Protein AF-A0A843J5T1-F1 (afdb_monomer)

Structure (mmCIF, N/CA/C/O backbone):
data_AF-A0A843J5T1-F1
#
_entry.id   AF-A0A843J5T1-F1
#
loop_
_atom_site.group_PDB
_atom_site.id
_atom_site.type_symbol
_atom_site.label_atom_id
_atom_site.label_alt_id
_atom_site.label_comp_id
_atom_site.label_asym_id
_atom_site.label_entity_id
_atom_site.label_seq_id
_atom_site.pdbx_PDB_ins_code
_atom_site.Cartn_x
_atom_site.Cartn_y
_atom_site.Cartn_z
_atom_site.occupancy
_atom_site.B_iso_or_equiv
_atom_site.auth_seq_id
_atom_site.auth_comp_id
_atom_site.auth_asym_id
_atom_site.auth_atom_id
_atom_site.pdbx_PDB_model_num
ATOM 1 N N . MET A 1 1 ? -26.545 -4.583 1.917 1.00 54.91 1 MET A N 1
ATOM 2 C CA . MET A 1 1 ? -25.383 -3.734 1.575 1.00 54.91 1 MET A CA 1
ATOM 3 C C . MET A 1 1 ? -24.202 -4.654 1.313 1.00 54.91 1 MET A C 1
ATOM 5 O O . MET A 1 1 ? -24.115 -5.675 1.983 1.00 54.91 1 MET A O 1
ATOM 9 N N . GLY A 1 2 ? -23.390 -4.391 0.285 1.00 74.94 2 GLY A N 1
ATOM 10 C CA . GLY A 1 2 ? -22.200 -5.207 0.010 1.00 74.94 2 GLY A CA 1
ATOM 11 C C . GLY A 1 2 ? -21.112 -4.953 1.055 1.00 74.94 2 GLY A C 1
ATOM 12 O O . GLY A 1 2 ? -21.057 -3.859 1.608 1.00 74.94 2 GLY A O 1
ATOM 13 N N . ARG A 1 3 ? -20.270 -5.953 1.328 1.00 84.12 3 ARG A N 1
ATOM 14 C CA . ARG A 1 3 ? -19.115 -5.820 2.229 1.00 84.12 3 ARG A CA 1
ATOM 15 C C . ARG A 1 3 ? -18.097 -4.845 1.620 1.00 84.12 3 ARG A C 1
ATOM 17 O O . ARG A 1 3 ? -17.803 -4.940 0.429 1.00 84.12 3 ARG A O 1
ATOM 24 N N . GLY A 1 4 ? -17.567 -3.933 2.430 1.00 86.69 4 GLY A N 1
ATOM 25 C CA . GLY A 1 4 ? -16.466 -3.052 2.050 1.00 86.69 4 GLY A CA 1
ATOM 26 C C . GLY A 1 4 ? -15.177 -3.844 1.826 1.00 86.69 4 GLY A C 1
ATOM 27 O O . GLY A 1 4 ? -15.030 -4.973 2.304 1.00 86.69 4 GLY A O 1
ATOM 28 N N . ARG A 1 5 ? -14.226 -3.270 1.088 1.00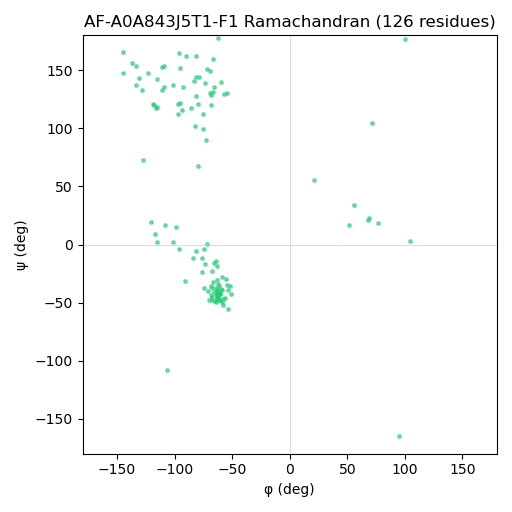 88.25 5 ARG A N 1
ATOM 29 C CA . ARG A 1 5 ? -12.939 -3.921 0.802 1.00 88.25 5 ARG A CA 1
ATOM 30 C C . ARG A 1 5 ? -11.793 -3.146 1.442 1.00 88.25 5 ARG A C 1
ATOM 32 O O . ARG A 1 5 ? -11.810 -1.920 1.448 1.00 88.25 5 ARG A O 1
ATOM 39 N N . ALA A 1 6 ? -10.807 -3.882 1.947 1.00 93.44 6 ALA A N 1
ATOM 40 C CA . ALA A 1 6 ? -9.564 -3.313 2.445 1.00 93.44 6 ALA A CA 1
ATOM 41 C C . ALA A 1 6 ? -8.587 -3.060 1.294 1.00 93.44 6 ALA A C 1
ATOM 43 O O . ALA A 1 6 ? -8.443 -3.886 0.383 1.00 93.44 6 ALA A O 1
ATOM 44 N N . THR A 1 7 ? -7.878 -1.944 1.377 1.00 95.31 7 THR A N 1
ATOM 45 C CA . THR A 1 7 ? -6.789 -1.583 0.479 1.00 95.31 7 THR A CA 1
ATOM 46 C C . THR A 1 7 ? -5.496 -1.439 1.275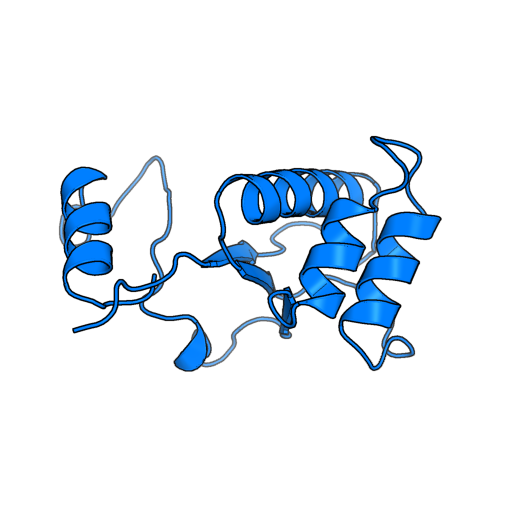 1.00 95.31 7 THR A C 1
ATOM 48 O O . THR A 1 7 ? -5.379 -0.605 2.168 1.00 95.31 7 THR A O 1
ATOM 51 N N . ILE A 1 8 ? -4.476 -2.221 0.927 1.00 95.12 8 ILE A N 1
ATOM 52 C CA . ILE A 1 8 ? -3.135 -2.048 1.484 1.00 95.12 8 ILE A CA 1
ATOM 53 C C . ILE A 1 8 ? -2.493 -0.832 0.814 1.00 95.12 8 ILE A C 1
ATOM 55 O O . ILE A 1 8 ? -2.189 -0.860 -0.379 1.00 95.12 8 ILE A O 1
ATOM 59 N N . GLY A 1 9 ? -2.278 0.237 1.581 1.00 94.94 9 GLY A N 1
ATOM 60 C CA . GLY A 1 9 ? -1.584 1.439 1.126 1.00 94.94 9 GLY A CA 1
ATOM 61 C C . GLY A 1 9 ? -0.111 1.451 1.515 1.00 94.94 9 GLY A C 1
ATOM 62 O O . GLY A 1 9 ? 0.215 1.605 2.690 1.00 94.94 9 GLY A O 1
ATOM 63 N N . LEU A 1 10 ? 0.791 1.350 0.536 1.00 94.50 10 LEU A N 1
ATOM 64 C CA . LEU A 1 10 ? 2.223 1.540 0.766 1.00 94.50 10 LEU A CA 1
ATOM 65 C C . LEU A 1 10 ? 2.615 2.990 0.490 1.00 94.50 10 LEU A C 1
ATOM 67 O O . LEU A 1 10 ? 2.561 3.460 -0.646 1.00 94.50 10 LEU A O 1
ATOM 71 N N . TYR A 1 11 ? 3.056 3.686 1.532 1.00 93.50 11 TYR A N 1
ATOM 72 C CA . TYR A 1 11 ? 3.589 5.040 1.434 1.00 93.50 11 TYR A CA 1
ATOM 73 C C . TYR A 1 11 ? 5.118 5.008 1.382 1.00 93.50 11 TYR A C 1
ATOM 75 O O . TYR A 1 11 ? 5.757 4.521 2.317 1.00 93.50 11 TYR A O 1
ATOM 83 N N . ASN A 1 12 ? 5.724 5.536 0.314 1.00 93.56 12 ASN A N 1
ATOM 84 C CA . ASN A 1 12 ? 7.180 5.600 0.214 1.00 93.56 12 ASN A CA 1
ATOM 85 C C . ASN A 1 12 ? 7.754 6.705 1.115 1.00 93.56 12 ASN A C 1
ATOM 87 O O . ASN A 1 12 ? 7.793 7.874 0.738 1.00 93.56 12 ASN A O 1
ATOM 91 N N . SER A 1 13 ? 8.262 6.339 2.288 1.00 89.25 13 SER A N 1
ATOM 92 C CA . SER A 1 13 ? 9.014 7.247 3.165 1.00 89.25 13 SER A CA 1
ATOM 93 C C . SER A 1 13 ? 10.537 7.096 3.043 1.00 89.25 13 SER A C 1
ATOM 95 O O . SER A 1 13 ? 11.248 7.504 3.960 1.00 89.25 13 SER A O 1
ATOM 97 N N . TYR A 1 14 ? 11.037 6.433 1.994 1.00 85.25 14 TYR A N 1
ATOM 98 C CA . TYR A 1 14 ? 12.434 6.013 1.881 1.00 85.25 14 TYR A CA 1
ATOM 99 C C . TYR A 1 14 ? 13.227 6.857 0.869 1.00 85.25 14 TYR A C 1
ATOM 101 O O . TYR A 1 14 ? 13.549 8.007 1.156 1.00 85.25 14 TYR A O 1
ATOM 109 N N . ASP A 1 15 ? 13.577 6.298 -0.292 1.00 81.56 15 ASP A N 1
ATOM 110 C CA . ASP A 1 15 ? 14.438 6.928 -1.301 1.00 81.56 15 ASP A CA 1
ATOM 111 C C . ASP A 1 15 ? 13.611 7.269 -2.551 1.00 81.56 15 ASP A C 1
ATOM 113 O O . ASP A 1 15 ? 12.613 6.612 -2.857 1.00 81.56 15 ASP A O 1
ATOM 117 N N . GLN A 1 16 ? 14.046 8.293 -3.279 1.00 86.62 16 GLN A N 1
ATOM 118 C CA . GLN A 1 16 ? 13.501 8.676 -4.583 1.00 86.62 16 GLN A CA 1
ATOM 119 C C . GLN A 1 16 ? 14.067 7.817 -5.724 1.00 86.62 16 GLN A C 1
ATOM 121 O O . GLN A 1 16 ? 13.631 7.937 -6.860 1.00 86.62 16 GLN A O 1
ATOM 126 N N . ASN A 1 17 ? 15.026 6.935 -5.441 1.00 90.00 17 ASN A N 1
ATOM 127 C CA . ASN A 1 17 ? 15.520 5.931 -6.374 1.00 90.00 17 ASN A CA 1
ATOM 128 C C . ASN A 1 17 ? 14.924 4.561 -6.057 1.00 90.00 17 ASN A C 1
ATOM 130 O O . ASN A 1 17 ? 14.878 4.132 -4.897 1.00 90.00 17 ASN A O 1
ATOM 134 N N . PHE A 1 18 ? 14.509 3.832 -7.093 1.00 88.62 18 PHE A N 1
ATOM 135 C CA . PHE A 1 18 ? 14.023 2.471 -6.910 1.00 88.62 18 PHE A CA 1
ATOM 136 C C . PHE A 1 18 ? 15.167 1.563 -6.450 1.00 88.62 18 PHE A C 1
ATOM 138 O O . PHE A 1 18 ? 16.264 1.577 -7.002 1.00 88.62 18 PHE A O 1
ATOM 145 N N . ARG A 1 19 ? 14.921 0.778 -5.400 1.00 88.75 19 ARG A N 1
ATOM 146 C CA . ARG A 1 19 ? 15.934 -0.046 -4.729 1.00 88.75 19 ARG A CA 1
ATOM 147 C C . ARG A 1 19 ? 15.306 -1.347 -4.254 1.00 88.75 19 ARG A C 1
ATOM 149 O O . ARG A 1 19 ? 14.089 -1.455 -4.127 1.00 88.75 19 ARG A O 1
ATOM 156 N N . GLU A 1 20 ? 16.153 -2.303 -3.898 1.00 85.75 20 GLU A N 1
ATOM 157 C CA . GLU A 1 20 ? 15.741 -3.617 -3.400 1.00 85.75 20 GLU A CA 1
ATOM 158 C C . GLU A 1 20 ? 14.729 -3.587 -2.227 1.00 85.75 20 GLU A C 1
ATOM 160 O O . GLU A 1 20 ? 13.832 -4.430 -2.191 1.00 85.75 20 GLU A O 1
ATOM 165 N N . PRO A 1 21 ? 14.771 -2.635 -1.269 1.00 88.12 21 PRO A N 1
ATOM 166 C CA . PRO A 1 21 ? 13.714 -2.516 -0.262 1.00 88.12 21 PRO A CA 1
ATOM 167 C C . PRO A 1 21 ? 12.325 -2.226 -0.850 1.00 88.12 21 PRO A C 1
ATOM 169 O O . PRO A 1 21 ? 11.362 -2.864 -0.429 1.00 88.12 21 PRO A O 1
ATOM 172 N N . HIS A 1 22 ? 12.226 -1.332 -1.845 1.00 90.50 22 HIS A N 1
ATOM 173 C CA . HIS A 1 22 ? 10.966 -1.006 -2.526 1.00 90.50 22 HIS A CA 1
ATOM 174 C C . HIS A 1 22 ? 10.376 -2.244 -3.194 1.00 90.50 22 HIS A C 1
ATOM 176 O O . HIS A 1 22 ? 9.217 -2.585 -2.986 1.00 90.50 22 HIS A O 1
ATOM 182 N N . ARG A 1 23 ? 11.215 -2.973 -3.926 1.00 86.31 23 ARG A N 1
ATOM 183 C CA . ARG A 1 23 ? 10.844 -4.242 -4.544 1.00 86.31 23 ARG A CA 1
ATOM 184 C C . ARG A 1 23 ? 10.261 -5.229 -3.534 1.00 86.31 23 ARG A C 1
ATOM 186 O O . ARG A 1 23 ? 9.163 -5.741 -3.727 1.00 86.31 23 ARG A O 1
ATOM 193 N N . ARG A 1 24 ? 11.006 -5.510 -2.461 1.00 85.38 24 ARG A N 1
ATOM 194 C CA . ARG A 1 24 ? 10.633 -6.543 -1.484 1.00 85.38 24 ARG A CA 1
ATOM 195 C C . ARG A 1 24 ? 9.340 -6.212 -0.753 1.00 85.38 24 ARG A C 1
ATOM 197 O O . ARG A 1 24 ? 8.570 -7.126 -0.477 1.00 85.38 24 ARG A O 1
ATOM 204 N N . VAL A 1 25 ? 9.102 -4.938 -0.434 1.00 90.19 25 VAL A N 1
ATOM 205 C CA . VAL A 1 25 ? 7.853 -4.540 0.227 1.00 90.19 25 VAL A CA 1
ATOM 206 C C . VAL A 1 25 ? 6.658 -4.642 -0.719 1.00 90.19 25 VAL A C 1
ATOM 208 O O . VAL A 1 25 ? 5.624 -5.147 -0.296 1.00 90.19 25 VAL A O 1
ATOM 211 N N . ILE A 1 26 ? 6.807 -4.263 -1.996 1.00 90.12 26 ILE A N 1
ATOM 212 C CA . ILE A 1 26 ? 5.725 -4.375 -2.985 1.00 90.12 26 ILE A CA 1
ATOM 213 C C . ILE A 1 26 ? 5.363 -5.841 -3.223 1.00 90.12 26 ILE A C 1
ATOM 215 O O . ILE A 1 26 ? 4.189 -6.180 -3.136 1.00 90.12 26 ILE A O 1
ATOM 219 N N . ALA A 1 27 ? 6.351 -6.713 -3.449 1.00 85.38 27 ALA A N 1
ATOM 220 C CA . ALA A 1 27 ? 6.102 -8.137 -3.683 1.00 85.38 27 ALA A CA 1
ATOM 221 C C . ALA A 1 27 ? 5.358 -8.782 -2.501 1.00 85.38 27 ALA A C 1
ATOM 223 O O . ALA A 1 27 ? 4.301 -9.379 -2.675 1.00 85.38 27 ALA A O 1
ATOM 224 N N . ARG A 1 28 ? 5.843 -8.562 -1.270 1.00 87.31 28 ARG A N 1
ATOM 225 C CA . ARG A 1 28 ? 5.198 -9.092 -0.057 1.00 87.31 28 ARG A CA 1
ATOM 226 C C . ARG A 1 28 ? 3.791 -8.536 0.156 1.00 87.31 28 ARG A C 1
ATOM 228 O O . ARG A 1 28 ? 2.909 -9.266 0.594 1.00 87.31 28 ARG A O 1
ATOM 235 N N . ALA A 1 29 ? 3.581 -7.249 -0.117 1.00 91.88 29 ALA A N 1
ATOM 236 C CA . ALA A 1 29 ? 2.258 -6.643 -0.019 1.00 91.88 29 ALA A CA 1
ATOM 237 C C . ALA A 1 29 ? 1.309 -7.171 -1.103 1.00 91.88 29 ALA A C 1
ATOM 239 O O . ALA A 1 29 ? 0.132 -7.364 -0.817 1.00 91.88 29 ALA A O 1
ATOM 240 N N . GLY A 1 30 ? 1.816 -7.440 -2.309 1.00 90.19 30 GLY A N 1
ATOM 241 C CA . GLY A 1 30 ? 1.072 -8.068 -3.400 1.00 90.19 30 GLY A CA 1
ATOM 242 C C . GLY A 1 30 ? 0.590 -9.467 -3.026 1.00 90.19 30 GLY A C 1
ATOM 243 O O . GLY A 1 30 ? -0.602 -9.744 -3.143 1.00 90.19 30 GLY A O 1
ATOM 244 N N . ASP A 1 31 ? 1.479 -10.298 -2.476 1.00 87.38 31 ASP A N 1
ATOM 245 C CA . ASP A 1 31 ? 1.140 -11.643 -1.994 1.00 87.38 31 ASP A CA 1
ATOM 246 C C . ASP A 1 31 ? 0.037 -11.602 -0.926 1.00 87.38 31 ASP A C 1
ATOM 248 O O . ASP A 1 31 ? -0.944 -12.342 -1.006 1.00 87.38 31 ASP A O 1
ATOM 252 N N . LEU A 1 32 ? 0.166 -10.705 0.060 1.00 90.69 32 LEU A N 1
ATOM 253 C CA . LEU A 1 32 ? -0.846 -10.522 1.104 1.00 90.69 32 LEU A CA 1
ATOM 254 C C . LEU A 1 32 ? -2.174 -10.037 0.521 1.00 90.69 32 LEU A C 1
ATOM 256 O O . LEU A 1 32 ? -3.229 -10.574 0.856 1.00 90.69 32 LEU A O 1
ATOM 260 N N . ALA A 1 33 ? -2.133 -9.040 -0.361 1.00 92.94 33 ALA A N 1
ATOM 261 C CA . ALA A 1 33 ? -3.341 -8.485 -0.943 1.00 92.94 33 ALA A CA 1
ATOM 262 C C . ALA A 1 33 ? -4.092 -9.530 -1.780 1.00 92.94 33 ALA A C 1
ATOM 264 O O . ALA A 1 33 ? -5.313 -9.642 -1.671 1.00 92.94 33 ALA A O 1
ATOM 265 N N . MET A 1 34 ? -3.376 -10.365 -2.538 1.00 90.38 34 MET A N 1
ATOM 266 C CA . MET A 1 34 ? -3.992 -11.461 -3.280 1.00 90.38 34 MET A CA 1
ATOM 267 C C . MET A 1 34 ? -4.549 -12.542 -2.338 1.00 90.38 34 MET A C 1
ATOM 269 O O . MET A 1 34 ? -5.689 -12.972 -2.509 1.00 90.38 34 MET A O 1
ATOM 273 N N . ALA A 1 35 ? -3.794 -12.948 -1.314 1.00 91.25 35 ALA A N 1
ATOM 274 C CA . ALA A 1 35 ? -4.214 -13.993 -0.377 1.00 91.25 35 ALA A CA 1
ATOM 275 C C . ALA A 1 35 ? -5.485 -13.635 0.414 1.00 91.25 35 ALA A C 1
ATOM 277 O O . ALA A 1 35 ? -6.292 -14.517 0.705 1.00 91.25 35 ALA A O 1
ATOM 278 N N . PHE A 1 36 ? -5.677 -12.354 0.743 1.00 91.00 36 PHE A N 1
ATOM 279 C CA . PHE A 1 36 ? -6.792 -11.878 1.571 1.00 91.00 36 PHE A CA 1
ATOM 280 C C . PHE A 1 36 ? -7.867 -11.088 0.799 1.00 91.00 36 PHE A C 1
ATOM 282 O O . PHE A 1 36 ? -8.666 -10.388 1.417 1.00 91.00 36 PHE A O 1
ATOM 289 N N . ASP A 1 37 ? -7.909 -11.190 -0.535 1.00 90.94 37 ASP A N 1
ATOM 290 C CA . ASP A 1 37 ? -8.878 -10.484 -1.400 1.00 90.94 37 ASP A CA 1
ATOM 291 C C . ASP A 1 37 ? -8.885 -8.946 -1.214 1.00 90.94 37 ASP A C 1
ATOM 293 O O . ASP A 1 37 ? -9.915 -8.281 -1.337 1.00 90.94 37 ASP A O 1
ATOM 297 N N . MET A 1 38 ? -7.718 -8.364 -0.936 1.00 93.50 38 MET A N 1
ATOM 298 C CA . MET A 1 38 ? -7.528 -6.922 -0.762 1.00 93.50 38 MET A CA 1
ATOM 299 C C . MET A 1 38 ? -7.044 -6.254 -2.055 1.00 93.50 38 MET A C 1
ATOM 301 O O . MET A 1 38 ? -6.581 -6.904 -2.996 1.00 93.50 38 MET A O 1
ATOM 305 N N . ASN A 1 39 ? -7.143 -4.927 -2.095 1.00 94.75 39 ASN A N 1
ATOM 306 C CA . ASN A 1 39 ? -6.489 -4.111 -3.118 1.00 94.75 39 ASN A CA 1
ATOM 307 C C . ASN A 1 39 ? -5.085 -3.692 -2.649 1.00 94.75 39 ASN A C 1
ATOM 309 O O . ASN A 1 39 ? -4.797 -3.702 -1.451 1.00 94.75 39 ASN A O 1
ATOM 313 N N . LEU A 1 40 ? -4.232 -3.260 -3.577 1.00 95.12 40 LEU A N 1
ATOM 314 C CA . LEU A 1 40 ? -2.911 -2.704 -3.281 1.00 95.12 40 LEU A CA 1
ATOM 315 C C . LEU A 1 40 ? -2.741 -1.354 -3.975 1.00 95.12 40 LEU A C 1
ATOM 317 O O . LEU A 1 40 ? -3.017 -1.212 -5.167 1.00 95.12 40 LEU A O 1
ATOM 321 N N . VAL A 1 41 ? -2.251 -0.364 -3.236 1.00 95.25 41 VAL A N 1
ATOM 322 C CA . VAL A 1 41 ? -1.955 0.964 -3.768 1.00 95.25 41 VAL A CA 1
ATOM 323 C C . VAL A 1 41 ? -0.580 1.453 -3.322 1.00 95.25 41 VAL A C 1
ATOM 325 O O . VAL A 1 41 ? -0.192 1.291 -2.164 1.00 95.25 41 VAL A O 1
ATOM 328 N N . LEU A 1 42 ? 0.166 2.058 -4.248 1.00 94.69 42 LEU A N 1
ATOM 329 C CA . LEU A 1 42 ? 1.483 2.648 -3.988 1.00 94.69 42 LEU A CA 1
ATOM 330 C C . LEU A 1 42 ? 1.414 4.171 -4.048 1.00 94.69 42 LEU A C 1
ATOM 332 O O . LEU A 1 42 ? 0.866 4.724 -5.001 1.00 94.69 42 LEU A O 1
ATOM 336 N N . PHE A 1 43 ? 2.039 4.842 -3.081 1.00 94.00 43 PHE A N 1
ATOM 337 C CA . PHE A 1 43 ? 2.146 6.299 -3.031 1.00 94.00 43 PHE A CA 1
ATOM 338 C C . PHE A 1 43 ? 3.602 6.747 -3.089 1.00 94.00 43 PHE A C 1
ATOM 340 O O . PHE A 1 43 ? 4.397 6.403 -2.211 1.00 94.00 43 PHE A O 1
ATOM 347 N N . GLY A 1 44 ? 3.940 7.539 -4.108 1.00 92.75 44 GLY A N 1
ATOM 348 C CA . GLY A 1 44 ? 5.257 8.178 -4.216 1.00 92.75 44 GLY A CA 1
ATOM 349 C C . GLY A 1 44 ? 6.416 7.209 -4.467 1.00 92.75 44 GLY A C 1
ATOM 350 O O . GLY A 1 44 ? 7.565 7.523 -4.163 1.00 92.75 44 GLY A O 1
ATOM 351 N N . PHE A 1 45 ? 6.135 6.011 -4.983 1.00 93.69 45 PHE A N 1
ATOM 352 C CA . PHE A 1 45 ? 7.187 5.080 -5.381 1.00 93.69 45 PHE A CA 1
ATOM 353 C C . PHE A 1 45 ? 7.858 5.554 -6.680 1.00 93.69 45 PHE A C 1
ATOM 355 O O . PHE A 1 45 ? 7.148 5.968 -7.600 1.00 93.69 45 PHE A O 1
ATOM 362 N N . PRO A 1 46 ? 9.196 5.457 -6.787 1.00 90.81 46 PRO A N 1
ATOM 363 C CA . PRO A 1 46 ? 9.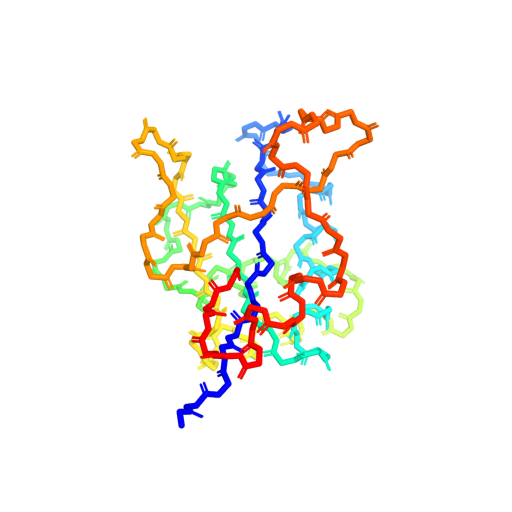953 5.909 -7.953 1.00 90.81 46 PRO A CA 1
ATOM 364 C C . PRO A 1 46 ? 9.887 4.880 -9.084 1.00 90.81 46 PRO A C 1
ATOM 366 O O . PRO A 1 46 ? 10.855 4.185 -9.385 1.00 90.81 46 PRO A O 1
ATOM 369 N N . ILE A 1 47 ? 8.693 4.727 -9.649 1.00 88.50 47 ILE A N 1
ATOM 370 C CA . ILE A 1 47 ? 8.410 3.825 -10.764 1.00 88.50 47 ILE A CA 1
ATOM 371 C C . ILE A 1 47 ? 8.570 4.620 -12.065 1.00 88.50 47 ILE A C 1
ATOM 373 O O . ILE A 1 47 ? 8.074 5.750 -12.121 1.00 88.50 47 ILE A O 1
ATOM 377 N N . PRO A 1 48 ? 9.229 4.065 -13.095 1.00 85.81 48 PRO A N 1
ATOM 378 C CA . PRO A 1 48 ? 9.488 4.794 -14.329 1.00 85.81 48 PRO A CA 1
ATOM 379 C C . PRO A 1 48 ? 8.208 5.259 -15.039 1.00 85.81 48 PRO A C 1
ATOM 381 O O . PRO A 1 48 ? 7.211 4.532 -15.089 1.00 85.81 48 PRO A O 1
ATOM 384 N N . GLU A 1 49 ? 8.221 6.474 -15.589 1.00 80.69 49 GLU A N 1
ATOM 385 C CA . GLU A 1 49 ? 7.042 7.094 -16.215 1.00 80.69 49 GLU A CA 1
ATOM 386 C C . GLU A 1 49 ? 6.597 6.386 -17.499 1.00 80.69 49 GLU A C 1
ATOM 388 O O . GLU A 1 49 ? 5.425 6.455 -17.871 1.00 80.69 49 GLU A O 1
ATOM 393 N N . GLU A 1 50 ? 7.506 5.663 -18.152 1.00 81.75 50 GLU A N 1
ATOM 394 C CA . GLU A 1 50 ? 7.230 4.837 -19.323 1.00 81.75 50 GLU A CA 1
ATOM 395 C C . GLU A 1 50 ? 6.258 3.683 -19.040 1.00 81.75 50 GLU A C 1
ATOM 397 O O . GLU A 1 50 ? 5.644 3.181 -19.979 1.00 81.75 50 GLU A O 1
ATOM 402 N N . THR A 1 51 ? 6.062 3.307 -17.770 1.00 85.12 51 THR A N 1
ATOM 403 C CA . THR A 1 51 ? 5.035 2.337 -17.361 1.00 85.12 51 THR A CA 1
ATOM 404 C C . THR A 1 51 ? 3.672 3.029 -17.229 1.00 85.12 51 THR A C 1
ATOM 406 O O . THR A 1 51 ? 3.375 3.764 -16.273 1.00 85.12 51 THR A O 1
ATOM 409 N N . ARG A 1 52 ? 2.828 2.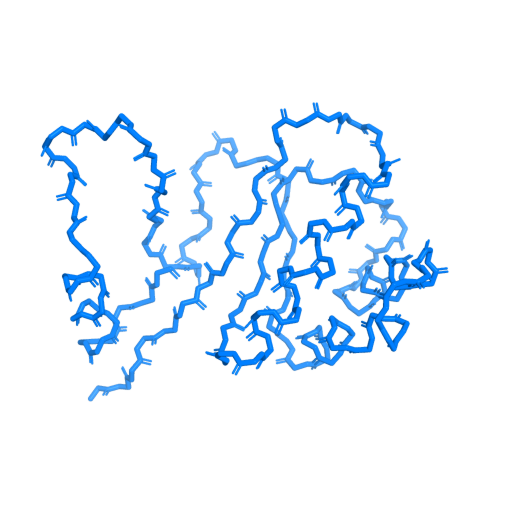828 -18.243 1.00 79.69 52 ARG A N 1
ATOM 410 C CA . ARG A 1 52 ? 1.549 3.522 -18.432 1.00 79.69 52 ARG A CA 1
ATOM 411 C C . ARG A 1 52 ? 0.388 2.778 -17.795 1.00 79.69 52 ARG A C 1
ATOM 413 O O . ARG A 1 52 ? -0.561 3.423 -17.352 1.00 79.69 52 ARG A O 1
ATOM 420 N N . THR A 1 53 ? 0.447 1.450 -17.734 1.00 87.31 53 THR A N 1
ATOM 421 C CA . THR A 1 53 ? -0.635 0.628 -17.175 1.00 87.31 53 THR A CA 1
ATOM 422 C C . THR A 1 53 ? -0.257 -0.004 -15.831 1.00 87.31 53 THR A C 1
ATOM 424 O O . THR A 1 53 ? 0.923 -0.242 -15.566 1.00 87.31 53 THR A O 1
ATOM 427 N N . PRO A 1 54 ? -1.237 -0.314 -14.957 1.00 86.69 54 PRO A N 1
ATOM 428 C CA . PRO A 1 54 ? -0.982 -1.073 -13.732 1.00 86.69 54 PRO A CA 1
ATOM 429 C C . PRO A 1 54 ? -0.275 -2.414 -13.988 1.00 86.69 54 PRO A C 1
ATOM 431 O O . PRO A 1 54 ? 0.559 -2.819 -13.183 1.00 86.69 54 PRO A O 1
ATOM 434 N N . VAL A 1 55 ? -0.576 -3.071 -15.113 1.00 88.62 55 VAL A N 1
ATOM 435 C CA . VAL A 1 55 ? 0.037 -4.349 -15.507 1.00 88.62 55 VAL A CA 1
ATOM 436 C C . VAL A 1 55 ? 1.500 -4.156 -15.907 1.00 88.62 55 VAL A C 1
ATOM 438 O O . VAL A 1 55 ? 2.355 -4.833 -15.355 1.00 88.62 55 VAL A O 1
ATOM 441 N N . GLU A 1 56 ? 1.821 -3.166 -16.747 1.00 88.88 56 GLU A N 1
ATOM 442 C CA . GLU A 1 56 ? 3.215 -2.852 -17.126 1.00 88.88 56 GLU A CA 1
ATOM 443 C C . GLU A 1 56 ? 4.082 -2.514 -15.905 1.00 88.88 56 GLU A C 1
ATOM 445 O O . GLU A 1 56 ? 5.245 -2.904 -15.811 1.00 88.88 56 GLU A O 1
ATOM 450 N N . VAL A 1 57 ? 3.512 -1.791 -14.936 1.00 88.25 57 VAL A N 1
ATOM 4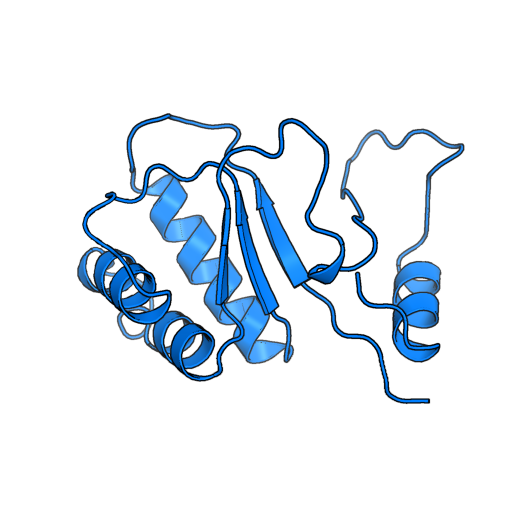51 C CA . VAL A 1 57 ? 4.176 -1.516 -13.658 1.00 88.25 57 VAL A CA 1
ATOM 452 C C . VAL A 1 57 ? 4.442 -2.818 -12.900 1.00 88.25 57 VAL A C 1
ATOM 454 O O . VAL A 1 57 ? 5.531 -2.999 -12.350 1.00 88.25 57 VAL A O 1
ATOM 457 N N . ALA A 1 58 ? 3.453 -3.712 -12.848 1.00 86.44 58 ALA A N 1
ATOM 458 C CA . ALA A 1 58 ? 3.585 -4.990 -12.169 1.00 86.44 58 ALA A CA 1
ATOM 459 C C . ALA A 1 58 ? 4.658 -5.868 -12.813 1.00 86.44 58 ALA A C 1
ATOM 461 O O . ALA A 1 58 ? 5.535 -6.353 -12.103 1.00 86.44 58 ALA A O 1
ATOM 462 N N . GLU A 1 59 ? 4.656 -5.976 -14.140 1.00 86.56 59 GLU A N 1
ATOM 463 C CA . GLU A 1 59 ? 5.661 -6.690 -14.929 1.00 86.56 59 GLU A CA 1
ATOM 464 C C . GLU A 1 59 ? 7.066 -6.109 -14.739 1.00 86.56 59 GLU A C 1
ATOM 466 O O . GLU A 1 59 ? 8.023 -6.857 -14.542 1.00 86.56 59 GLU A O 1
ATOM 471 N N . TRP A 1 60 ? 7.210 -4.780 -14.726 1.00 87.00 60 TRP A N 1
ATOM 472 C CA . TRP A 1 60 ? 8.502 -4.130 -14.493 1.00 87.00 60 TRP A CA 1
ATOM 473 C C . TRP A 1 60 ? 9.064 -4.450 -13.100 1.00 87.00 60 TRP A C 1
ATOM 475 O O . TRP A 1 60 ? 10.250 -4.765 -12.950 1.00 87.00 60 TRP A O 1
ATOM 485 N N . ILE A 1 61 ? 8.215 -4.417 -12.068 1.00 83.75 61 ILE A N 1
ATOM 486 C CA . ILE A 1 61 ? 8.611 -4.761 -10.696 1.00 83.75 61 ILE A CA 1
ATOM 487 C C . ILE A 1 61 ? 8.945 -6.252 -10.602 1.00 83.75 61 ILE A C 1
ATOM 489 O O . ILE A 1 61 ? 10.000 -6.59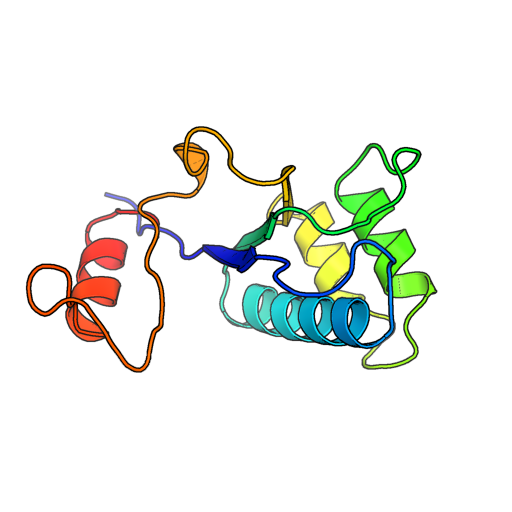6 -10.066 1.00 83.75 61 ILE A O 1
ATOM 493 N N . ALA A 1 62 ? 8.084 -7.113 -11.148 1.00 79.06 62 ALA A N 1
ATOM 494 C CA . ALA A 1 62 ? 8.207 -8.569 -11.187 1.00 79.06 62 ALA A CA 1
ATOM 495 C C . ALA A 1 62 ? 9.493 -9.024 -11.888 1.00 79.06 62 ALA A C 1
ATOM 497 O O . ALA A 1 62 ? 10.302 -9.737 -11.291 1.00 79.06 62 ALA A O 1
ATOM 498 N N . GLY A 1 63 ? 9.742 -8.523 -13.101 1.00 74.00 63 GLY A N 1
ATOM 499 C CA . GLY A 1 63 ? 10.907 -8.852 -13.925 1.00 74.00 63 GLY A CA 1
ATOM 500 C C . GLY A 1 63 ? 12.235 -8.392 -13.334 1.00 74.00 63 GLY A C 1
ATOM 501 O O . GLY A 1 63 ? 13.299 -8.868 -13.721 1.00 74.00 63 GLY A O 1
ATOM 502 N N . THR A 1 64 ? 12.192 -7.499 -12.351 1.00 71.69 64 THR A N 1
ATOM 503 C CA . THR A 1 64 ? 13.382 -7.083 -11.625 1.00 71.69 64 THR A CA 1
ATOM 504 C C . THR A 1 64 ? 13.563 -7.879 -10.306 1.00 71.69 64 THR A C 1
ATOM 506 O O . THR A 1 64 ? 14.573 -7.708 -9.622 1.00 71.69 64 THR A O 1
ATOM 509 N N . THR A 1 65 ? 12.624 -8.773 -9.939 1.00 63.28 65 THR A N 1
ATOM 510 C CA . THR A 1 65 ? 12.663 -9.625 -8.729 1.00 63.28 65 THR A CA 1
ATOM 511 C C . THR A 1 65 ? 13.225 -11.030 -8.958 1.00 63.28 65 THR A C 1
ATOM 513 O O . THR A 1 65 ? 13.081 -11.620 -10.022 1.00 63.28 65 THR A O 1
ATOM 516 N N . SER A 1 66 ? 13.817 -11.605 -7.905 1.00 56.94 66 SER A N 1
ATOM 517 C CA . SER A 1 66 ? 14.201 -13.024 -7.825 1.00 56.94 66 SER A CA 1
ATOM 518 C C . SER A 1 66 ? 13.463 -13.801 -6.719 1.00 56.94 66 SER A C 1
ATOM 520 O O . SER A 1 66 ? 13.824 -14.937 -6.417 1.00 56.94 66 SER A O 1
ATOM 522 N N . ILE A 1 67 ? 12.443 -13.208 -6.082 1.00 49.19 67 ILE A N 1
ATOM 523 C CA . ILE A 1 67 ? 11.810 -13.725 -4.855 1.00 49.19 67 ILE A CA 1
ATOM 524 C C . ILE A 1 67 ? 10.343 -14.087 -5.123 1.00 49.19 67 ILE A C 1
ATOM 526 O O . ILE A 1 67 ? 9.553 -13.193 -5.392 1.00 49.19 67 ILE A O 1
ATOM 530 N N . GLY A 1 68 ? 10.004 -15.379 -4.967 1.00 49.38 68 GLY A N 1
ATOM 531 C CA . GLY A 1 68 ? 8.636 -15.930 -4.962 1.00 49.38 68 GLY A CA 1
ATOM 532 C C . GLY A 1 68 ? 7.958 -15.928 -6.334 1.00 49.38 68 GLY A C 1
ATOM 533 O O . GLY A 1 68 ? 7.560 -14.866 -6.779 1.00 49.38 68 GLY A O 1
ATOM 534 N N . ARG A 1 69 ? 7.853 -17.101 -6.997 1.00 58.81 69 ARG A N 1
ATOM 535 C CA . ARG A 1 69 ? 7.269 -17.308 -8.353 1.00 58.81 69 ARG A CA 1
ATOM 536 C C . ARG A 1 69 ? 7.237 -16.026 -9.211 1.00 58.81 69 ARG A C 1
ATOM 538 O O . ARG A 1 69 ? 6.175 -15.553 -9.570 1.00 58.81 69 ARG A O 1
ATOM 545 N N . HIS A 1 70 ? 8.392 -15.392 -9.404 1.00 58.34 70 HIS A N 1
ATOM 546 C CA . HIS A 1 70 ? 8.562 -14.192 -10.232 1.00 58.34 70 HIS A CA 1
ATOM 547 C C . HIS A 1 70 ? 7.631 -12.983 -9.984 1.00 58.34 70 HIS A C 1
ATOM 549 O O . HIS A 1 70 ? 7.607 -12.086 -10.815 1.00 58.34 70 HIS A O 1
ATOM 555 N N . GLY A 1 71 ? 6.922 -12.878 -8.854 1.00 65.62 71 GLY A N 1
ATOM 556 C CA . GLY A 1 71 ? 5.945 -11.801 -8.643 1.00 65.62 71 GLY A CA 1
ATOM 557 C C . GLY A 1 71 ? 4.613 -12.001 -9.380 1.00 65.62 71 GLY A C 1
ATOM 558 O O . GLY A 1 71 ? 3.859 -11.037 -9.511 1.00 65.62 71 GLY A O 1
ATOM 559 N N . ASP A 1 72 ? 4.301 -13.231 -9.805 1.00 77.12 72 ASP A N 1
ATOM 560 C CA . ASP A 1 72 ? 3.074 -13.591 -10.533 1.00 77.12 72 ASP A CA 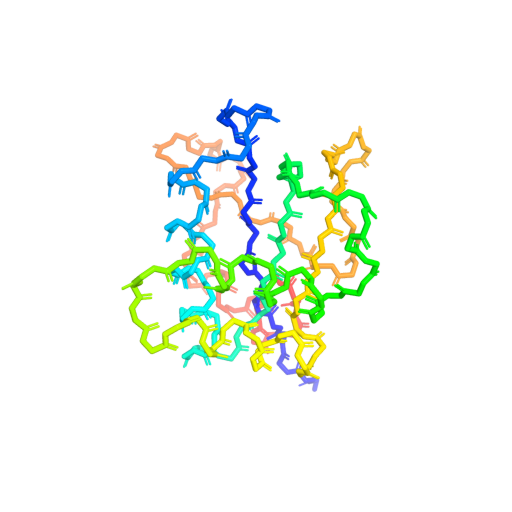1
ATOM 561 C C . ASP A 1 72 ? 1.806 -13.077 -9.829 1.00 77.12 72 ASP A C 1
ATOM 563 O O . ASP A 1 72 ? 0.937 -12.482 -10.457 1.00 77.12 72 ASP A O 1
ATOM 567 N N . TYR A 1 73 ? 1.724 -13.196 -8.497 1.00 80.94 73 TYR A N 1
ATOM 568 C CA . TYR A 1 73 ? 0.557 -12.720 -7.742 1.00 80.94 73 TYR A CA 1
ATOM 569 C C . TYR A 1 73 ? 0.342 -11.211 -7.832 1.00 80.94 73 TYR A C 1
ATOM 571 O O . TYR A 1 73 ? -0.792 -10.742 -7.751 1.00 80.94 73 TYR A O 1
ATOM 579 N N . PHE A 1 74 ? 1.416 -10.435 -7.974 1.00 82.06 74 PHE A N 1
ATOM 580 C CA . PHE A 1 74 ? 1.304 -8.993 -8.135 1.00 82.06 74 PHE A CA 1
ATOM 581 C C . PHE A 1 74 ? 0.808 -8.631 -9.540 1.00 82.06 74 PHE A C 1
ATOM 583 O O . PHE A 1 74 ? -0.020 -7.728 -9.673 1.00 82.06 74 PHE A O 1
ATOM 590 N N . VAL A 1 75 ? 1.244 -9.375 -10.561 1.00 85.94 75 VAL A N 1
ATOM 591 C CA . VAL A 1 75 ? 0.730 -9.252 -11.933 1.00 85.94 75 VAL A CA 1
ATOM 592 C C . VAL A 1 75 ? -0.752 -9.635 -11.981 1.00 85.94 75 VAL A C 1
ATOM 594 O O . VAL A 1 75 ? -1.563 -8.818 -12.411 1.00 85.94 75 VAL A O 1
ATOM 597 N N . ASP A 1 76 ? -1.140 -10.777 -11.406 1.00 88.38 76 ASP A N 1
ATOM 598 C CA . ASP A 1 76 ? -2.543 -11.210 -11.289 1.00 88.38 76 ASP A CA 1
ATOM 599 C C . ASP A 1 76 ? -3.425 -10.144 -10.618 1.00 88.38 76 ASP A C 1
ATOM 601 O O . ASP A 1 76 ? -4.590 -9.932 -10.972 1.00 88.38 76 ASP A O 1
ATOM 605 N N . LEU A 1 77 ? -2.890 -9.473 -9.594 1.00 90.12 77 LEU A N 1
ATOM 606 C CA . LEU A 1 77 ? -3.595 -8.424 -8.866 1.00 90.12 77 LEU A CA 1
ATOM 607 C C . LEU A 1 77 ? -3.817 -7.187 -9.749 1.00 90.12 77 LEU A C 1
ATOM 609 O O . LEU A 1 77 ? -4.893 -6.578 -9.697 1.00 90.12 77 LEU A O 1
ATOM 613 N N . ALA A 1 78 ? -2.840 -6.847 -10.591 1.00 90.00 78 ALA A N 1
ATOM 614 C CA . ALA A 1 78 ? -2.965 -5.788 -11.583 1.00 90.00 78 ALA A CA 1
ATOM 615 C C . ALA A 1 78 ? -3.961 -6.138 -12.695 1.00 90.00 78 ALA A C 1
ATOM 617 O O . ALA A 1 78 ? -4.817 -5.309 -13.008 1.00 90.00 78 ALA A O 1
ATOM 618 N N . GLU A 1 79 ? -3.933 -7.364 -13.217 1.00 90.75 79 GLU A N 1
ATOM 619 C CA . GLU A 1 79 ? -4.890 -7.845 -14.223 1.00 90.75 79 GLU A CA 1
ATOM 620 C C . GLU A 1 79 ? -6.334 -7.835 -13.705 1.00 90.75 79 GLU A C 1
ATOM 622 O O . GLU A 1 79 ? -7.267 -7.478 -14.424 1.00 90.75 79 GLU A O 1
ATOM 627 N N . LYS A 1 80 ? -6.532 -8.137 -12.416 1.00 92.19 80 LYS A N 1
ATOM 628 C CA . LYS A 1 80 ? -7.839 -8.047 -11.742 1.00 92.19 80 LYS A CA 1
ATOM 629 C C . LYS A 1 80 ? -8.304 -6.607 -11.486 1.00 92.19 80 LYS A C 1
ATOM 631 O O . LYS A 1 80 ? -9.359 -6.421 -10.876 1.00 92.19 80 LYS A O 1
ATOM 636 N N . GLY A 1 81 ? -7.528 -5.594 -11.882 1.00 91.62 81 GLY A N 1
ATOM 637 C CA . GLY A 1 81 ? -7.833 -4.180 -11.654 1.00 91.62 81 GLY A CA 1
ATOM 638 C C . GLY A 1 81 ? -7.748 -3.758 -10.184 1.00 91.62 81 GLY A C 1
ATOM 639 O O . GLY A 1 81 ? -8.383 -2.786 -9.780 1.00 91.62 81 GLY A O 1
ATOM 640 N N . ARG A 1 82 ? -7.001 -4.500 -9.357 1.00 92.81 82 ARG A N 1
ATOM 641 C CA . ARG A 1 82 ? -6.913 -4.289 -7.898 1.00 92.81 82 ARG A CA 1
ATOM 642 C C . ARG A 1 82 ? -5.640 -3.569 -7.467 1.00 92.81 82 ARG A C 1
ATOM 644 O O . ARG A 1 82 ? -5.421 -3.370 -6.272 1.00 92.81 82 ARG A O 1
ATOM 651 N N . PHE A 1 83 ? -4.813 -3.186 -8.433 1.00 93.88 83 PHE A N 1
ATOM 652 C CA . PHE A 1 83 ? -3.566 -2.469 -8.229 1.00 93.88 83 PHE A CA 1
ATOM 653 C C . PHE A 1 83 ? -3.681 -1.041 -8.762 1.00 93.88 83 PHE A C 1
ATOM 655 O O . PHE A 1 83 ? -4.131 -0.824 -9.887 1.00 93.88 83 PHE A O 1
ATOM 662 N N . GLN A 1 84 ? -3.249 -0.067 -7.965 1.00 92.44 84 GLN A N 1
ATOM 663 C CA . GLN A 1 84 ? -3.187 1.339 -8.362 1.00 92.44 84 GLN A CA 1
ATOM 664 C C . GLN A 1 84 ? -1.874 1.982 -7.898 1.00 92.44 84 GLN A C 1
ATOM 666 O O . GLN A 1 84 ? -1.266 1.569 -6.910 1.00 92.44 84 GLN A O 1
ATOM 671 N N . ARG A 1 85 ? -1.452 3.051 -8.576 1.00 92.00 85 ARG A N 1
ATOM 672 C CA . ARG A 1 85 ? -0.343 3.900 -8.126 1.00 92.00 85 ARG A CA 1
ATOM 673 C C . ARG A 1 85 ? -0.734 5.365 -8.178 1.00 92.00 85 ARG A C 1
ATOM 675 O O . ARG A 1 85 ? -1.403 5.798 -9.112 1.00 92.00 85 ARG A O 1
ATOM 682 N N . PHE A 1 86 ? -0.258 6.126 -7.206 1.00 91.81 86 PHE A N 1
ATOM 683 C CA . PHE A 1 86 ? -0.431 7.567 -7.141 1.00 91.81 86 PHE A CA 1
ATOM 684 C C . PHE A 1 86 ? 0.904 8.246 -6.809 1.00 91.81 86 PHE A C 1
ATOM 686 O O . PHE A 1 86 ? 1.770 7.647 -6.157 1.00 91.81 86 PHE A O 1
ATOM 693 N N . PRO A 1 87 ? 1.092 9.510 -7.225 1.00 90.88 87 PRO A N 1
ATOM 694 C CA . PRO A 1 87 ? 2.152 10.339 -6.668 1.00 90.88 87 PRO A CA 1
ATOM 695 C C . PRO A 1 87 ? 1.928 10.549 -5.162 1.00 90.88 8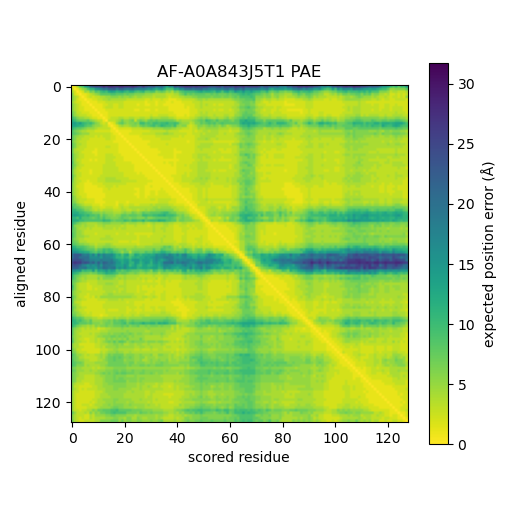7 PRO A C 1
ATOM 697 O O . PRO A 1 87 ? 0.929 10.107 -4.586 1.00 90.88 87 PRO A O 1
ATOM 700 N N . TYR A 1 88 ? 2.856 11.247 -4.509 1.00 91.12 88 TYR A N 1
ATOM 701 C CA . TYR A 1 88 ? 2.663 11.637 -3.116 1.00 91.12 88 TYR A CA 1
ATOM 702 C C . TYR A 1 88 ? 1.336 12.402 -2.931 1.00 91.12 88 TYR A C 1
ATOM 704 O O . TYR A 1 88 ? 1.069 13.350 -3.678 1.00 91.12 88 TYR A O 1
ATOM 712 N N . PRO A 1 89 ? 0.500 12.016 -1.949 1.00 87.62 89 PRO A N 1
ATOM 713 C CA . PRO A 1 89 ? -0.804 12.629 -1.722 1.00 87.62 89 PRO A CA 1
ATOM 714 C C . PRO A 1 89 ? -0.643 14.036 -1.126 1.00 87.62 89 PRO A C 1
ATOM 716 O O . PRO A 1 89 ? -0.616 14.216 0.087 1.00 87.62 89 PRO A O 1
ATOM 719 N N . SER A 1 90 ? -0.545 15.057 -1.980 1.00 84.69 90 SER A N 1
ATOM 720 C CA . SER A 1 90 ? -0.385 16.459 -1.555 1.00 84.69 90 SER A CA 1
ATOM 721 C C . SER A 1 90 ? -1.676 17.098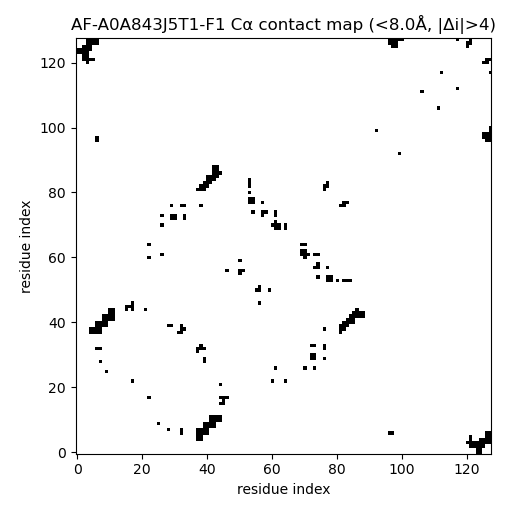 -1.029 1.00 84.69 90 SER A C 1
ATOM 723 O O . SER A 1 90 ? -1.621 18.051 -0.257 1.00 84.69 90 SER A O 1
ATOM 725 N N . LYS A 1 91 ? -2.841 16.575 -1.434 1.00 84.31 91 LYS A N 1
ATOM 726 C CA . LYS A 1 91 ? -4.178 17.083 -1.063 1.00 84.31 91 LYS A CA 1
ATOM 727 C C . LYS A 1 91 ? -5.039 16.040 -0.338 1.00 84.31 91 LYS A C 1
ATOM 729 O O . LYS A 1 91 ? -6.257 16.170 -0.297 1.00 84.31 91 LYS A O 1
ATOM 734 N N . GLY A 1 92 ? -4.403 15.011 0.221 1.00 86.06 92 GLY A N 1
ATOM 735 C CA . GLY A 1 92 ? -5.072 13.861 0.828 1.00 86.06 92 GLY A CA 1
ATOM 736 C C . GLY A 1 92 ? -5.123 12.637 -0.087 1.00 86.06 92 GLY A C 1
ATOM 737 O O . GLY A 1 92 ? -4.641 12.661 -1.222 1.00 86.06 92 GLY A O 1
ATOM 738 N N . PHE A 1 93 ? -5.671 11.547 0.447 1.00 88.69 93 PHE A N 1
ATOM 739 C CA . PHE A 1 93 ? -5.799 10.279 -0.265 1.00 88.69 93 PHE A CA 1
ATOM 740 C C . PHE A 1 93 ? -7.019 10.288 -1.200 1.00 88.69 93 PHE A C 1
ATOM 742 O O . PHE A 1 93 ? -8.043 10.879 -0.850 1.00 88.69 93 PHE A O 1
ATOM 749 N N . PRO A 1 94 ? -6.937 9.640 -2.377 1.00 87.94 94 PRO A N 1
ATOM 750 C CA . PRO A 1 94 ? -8.075 9.539 -3.284 1.00 87.94 94 PRO A CA 1
ATOM 751 C C . PRO A 1 94 ? -9.301 8.886 -2.610 1.00 87.94 94 PRO A C 1
ATOM 753 O O . PRO A 1 94 ? -9.160 7.791 -2.061 1.00 87.94 94 PRO A O 1
ATOM 756 N N . PRO A 1 95 ? -10.506 9.492 -2.681 1.00 85.75 95 PRO A N 1
ATOM 757 C CA . PRO A 1 95 ? -11.700 8.981 -1.998 1.00 85.75 95 PRO A CA 1
ATOM 758 C C . PRO A 1 95 ? -12.096 7.557 -2.398 1.00 85.75 95 PRO A C 1
ATOM 760 O O . PRO A 1 95 ? -12.662 6.826 -1.589 1.00 85.75 95 PRO A O 1
ATOM 763 N N . GLN A 1 96 ? -11.774 7.135 -3.627 1.00 86.19 96 GLN A N 1
ATOM 764 C CA . GLN A 1 96 ? -12.056 5.776 -4.099 1.00 86.19 96 GLN A CA 1
ATOM 765 C C . GLN A 1 96 ? -11.312 4.673 -3.328 1.00 86.19 96 GLN A C 1
ATOM 767 O O . GLN A 1 96 ? -11.649 3.502 -3.481 1.00 86.19 96 GLN A O 1
ATOM 772 N N . LEU A 1 97 ? -10.299 5.022 -2.530 1.00 88.69 97 LEU A N 1
ATOM 773 C CA . LEU A 1 97 ? -9.544 4.062 -1.725 1.00 88.69 97 LEU A CA 1
ATOM 774 C C . LEU A 1 97 ? -10.222 3.739 -0.391 1.00 88.69 97 LEU A C 1
ATOM 776 O O . LEU A 1 97 ? -9.830 2.774 0.251 1.00 88.69 97 LEU A O 1
ATOM 780 N N . GLY A 1 98 ? -11.249 4.498 -0.003 1.00 89.44 98 GLY A N 1
ATOM 781 C CA . GLY A 1 98 ? -11.901 4.352 1.291 1.00 89.44 98 GLY A CA 1
ATOM 782 C C . GLY A 1 98 ? -11.351 5.301 2.352 1.00 89.44 98 GLY A C 1
ATOM 783 O O . GLY A 1 98 ? -10.713 6.313 2.048 1.00 89.44 98 GLY A O 1
ATOM 784 N N . ALA A 1 99 ? -11.665 5.005 3.611 1.00 91.44 99 ALA A N 1
ATOM 785 C CA . ALA A 1 99 ? -11.228 5.812 4.741 1.00 91.44 99 ALA A CA 1
ATOM 786 C C . ALA A 1 99 ? -9.826 5.378 5.206 1.00 91.44 99 ALA A C 1
ATOM 788 O O . ALA A 1 99 ? -9.676 4.254 5.677 1.00 91.44 99 ALA A O 1
ATOM 789 N N . PRO A 1 100 ? -8.810 6.257 5.143 1.00 91.62 100 PRO A N 1
ATOM 790 C CA . PRO A 1 100 ? -7.439 5.872 5.448 1.00 91.62 100 PRO A CA 1
ATOM 791 C C . PRO A 1 100 ? -7.256 5.545 6.934 1.00 91.62 100 PRO A C 1
ATOM 793 O O . PRO A 1 100 ? -7.553 6.365 7.806 1.00 91.62 100 PRO A O 1
ATOM 796 N N . VAL A 1 101 ? -6.674 4.377 7.212 1.00 92.19 101 VAL A N 1
ATOM 797 C CA . VAL A 1 101 ? -6.281 3.943 8.559 1.00 92.19 101 VAL A CA 1
ATOM 798 C C . VAL A 1 101 ? -4.762 3.803 8.624 1.00 92.19 101 VAL A C 1
ATOM 800 O O . VAL A 1 101 ? -4.167 2.989 7.922 1.00 92.19 101 VAL A O 1
ATOM 803 N N . LEU A 1 102 ? -4.115 4.586 9.491 1.00 91.25 102 LEU A N 1
ATOM 804 C CA . LEU A 1 102 ? -2.670 4.502 9.712 1.00 91.25 102 LEU A CA 1
ATOM 805 C C . LEU A 1 102 ? -2.360 3.602 10.912 1.00 91.25 102 LEU A C 1
ATOM 807 O O . LEU A 1 102 ? -2.746 3.903 12.041 1.00 91.25 102 LEU A O 1
ATOM 811 N N . THR A 1 103 ? -1.575 2.549 10.696 1.00 89.00 103 THR A N 1
ATOM 812 C CA . THR A 1 103 ? -1.016 1.745 11.789 1.00 89.00 103 THR A CA 1
ATOM 813 C C . THR A 1 103 ? 0.208 2.445 12.381 1.00 89.00 103 THR A C 1
ATOM 815 O O . THR A 1 103 ? 1.187 2.685 11.676 1.00 89.00 103 THR A O 1
ATOM 818 N N . THR A 1 104 ? 0.184 2.767 13.674 1.00 88.00 104 THR A N 1
ATOM 819 C CA . THR A 1 104 ? 1.298 3.429 14.372 1.00 88.00 104 THR A CA 1
ATOM 820 C C . THR A 1 104 ? 1.417 2.926 15.809 1.00 88.00 104 THR A C 1
ATOM 822 O O . THR A 1 104 ? 0.415 2.619 16.449 1.00 88.00 104 THR A O 1
ATOM 825 N N . CYS A 1 105 ? 2.641 2.872 16.340 1.00 89.75 105 CYS A N 1
ATOM 826 C CA . CYS A 1 105 ? 2.884 2.579 17.756 1.00 89.75 105 CYS A CA 1
ATOM 827 C C . CYS A 1 105 ? 2.578 3.769 18.682 1.00 89.75 105 CYS A C 1
ATOM 829 O O . CYS A 1 105 ? 2.543 3.605 19.898 1.00 89.75 105 CYS A O 1
ATOM 831 N N . ARG A 1 106 ? 2.367 4.966 18.118 1.00 92.31 106 ARG A N 1
ATOM 832 C CA . ARG A 1 106 ? 2.014 6.194 18.843 1.00 92.31 106 ARG A CA 1
ATOM 833 C C . ARG A 1 106 ? 0.757 6.819 18.229 1.00 92.31 106 ARG A C 1
ATOM 835 O O . ARG A 1 106 ? 0.879 7.802 17.496 1.00 92.31 106 ARG A O 1
ATOM 842 N N . PRO A 1 107 ? -0.428 6.219 18.439 1.00 92.06 107 PRO A N 1
ATOM 843 C CA . PRO A 1 107 ? -1.672 6.790 17.946 1.00 92.06 107 PRO A CA 1
ATOM 844 C C . PRO A 1 107 ? -2.022 8.066 18.716 1.00 92.06 107 PRO A C 1
ATOM 846 O O . PRO A 1 107 ? -1.724 8.197 19.902 1.00 92.06 107 PRO A O 1
ATOM 849 N N . ASP A 1 108 ? -2.691 8.992 18.036 1.00 94.06 108 ASP A N 1
ATOM 850 C CA . ASP A 1 108 ? -3.458 10.043 18.702 1.00 94.06 108 ASP A CA 1
ATOM 851 C C . ASP A 1 108 ? -4.663 9.372 19.390 1.00 94.06 108 ASP A C 1
ATOM 853 O O . ASP A 1 108 ? -5.464 8.750 18.681 1.00 94.06 108 ASP A O 1
ATOM 857 N N . PRO A 1 109 ? -4.816 9.463 20.728 1.00 93.81 109 PRO A N 1
ATOM 858 C CA . PRO A 1 109 ? -5.899 8.786 21.444 1.00 93.81 109 PRO A CA 1
ATOM 859 C C . PRO A 1 109 ? -7.294 9.135 20.915 1.00 93.81 109 PRO A C 1
ATOM 861 O O . PRO A 1 109 ? -8.190 8.299 20.956 1.00 93.81 109 PRO A O 1
ATOM 864 N N . SER A 1 110 ? -7.475 10.343 20.367 1.00 95.12 110 SER A N 1
ATOM 865 C CA . SER A 1 110 ? -8.759 10.790 19.811 1.00 95.12 110 SER A CA 1
ATOM 866 C C . SER A 1 110 ? -9.122 10.137 18.471 1.00 95.12 110 SER A C 1
ATOM 868 O O . SER A 1 110 ? -10.280 10.180 18.062 1.00 95.12 110 SER A O 1
ATOM 870 N N . LYS A 1 111 ? -8.147 9.530 17.783 1.00 93.19 111 LYS A N 1
ATOM 871 C CA . LYS A 1 111 ? -8.299 8.894 16.460 1.00 93.19 111 LYS A CA 1
ATOM 872 C C . LYS A 1 111 ? -8.074 7.386 16.506 1.00 93.19 111 LYS A C 1
ATOM 874 O O . LYS A 1 111 ? -8.066 6.731 15.466 1.00 93.19 111 LYS A O 1
ATOM 879 N N . GLN A 1 112 ? -7.816 6.844 17.692 1.00 94.69 112 GLN A N 1
ATOM 880 C CA . GLN A 1 112 ? -7.513 5.438 17.858 1.00 94.69 112 GLN A CA 1
ATOM 881 C C . GLN A 1 112 ? -8.756 4.596 17.575 1.00 94.69 112 GLN A C 1
ATOM 883 O O . GLN A 1 112 ? -9.821 4.818 18.145 1.00 94.69 112 GLN A O 1
ATOM 888 N N . ILE A 1 113 ? -8.580 3.585 16.730 1.00 94.44 113 ILE A N 1
ATOM 889 C CA . ILE A 1 113 ? -9.571 2.542 16.490 1.00 94.44 113 ILE A CA 1
ATOM 890 C C . ILE A 1 113 ? -8.944 1.180 16.779 1.00 94.44 113 ILE A C 1
ATOM 892 O O . ILE A 1 113 ? -7.742 0.973 16.595 1.00 94.44 113 ILE A O 1
ATOM 896 N N . SER A 1 114 ? -9.757 0.249 17.256 1.00 93.81 114 SER A N 1
ATOM 897 C CA . SER A 1 114 ? -9.384 -1.155 17.403 1.00 93.81 114 SER A CA 1
ATOM 898 C C . SER A 1 114 ? -9.527 -1.906 16.078 1.00 93.81 114 SER A C 1
ATOM 900 O O . SER A 1 114 ? -10.245 -1.487 15.170 1.00 93.81 114 SER A O 1
ATOM 902 N N . VAL A 1 115 ? -8.884 -3.072 15.985 1.00 92.31 115 VAL A N 1
ATOM 903 C CA . VAL A 1 115 ? -9.035 -3.976 14.832 1.00 92.31 115 VAL A CA 1
ATOM 904 C C . VAL A 1 115 ? -10.491 -4.419 14.656 1.00 92.31 115 VAL A C 1
ATOM 906 O O . VAL A 1 115 ? -10.971 -4.488 13.529 1.00 92.31 115 VAL A O 1
ATOM 909 N N . ALA A 1 116 ? -11.210 -4.670 15.757 1.00 94.75 116 ALA A N 1
ATOM 910 C CA . ALA A 1 116 ? -12.620 -5.053 15.711 1.00 94.75 116 ALA A CA 1
ATOM 911 C C . ALA A 1 116 ? -13.493 -3.943 15.105 1.00 94.75 116 ALA A C 1
ATOM 913 O O . ALA A 1 116 ? -14.321 -4.224 14.247 1.00 94.75 116 ALA A O 1
ATOM 914 N N . GLN A 1 117 ? -13.244 -2.682 15.475 1.00 94.25 117 GLN A N 1
ATOM 915 C CA . GLN A 1 117 ? -13.949 -1.538 14.888 1.00 94.25 117 GLN A CA 1
ATOM 916 C C . GLN A 1 117 ? -13.650 -1.391 13.393 1.00 94.25 117 GLN A C 1
ATOM 918 O O . GLN A 1 117 ? -14.567 -1.177 12.609 1.00 94.25 117 GLN A O 1
ATOM 923 N N . ALA A 1 118 ? -12.393 -1.559 12.972 1.00 93.06 118 ALA A N 1
ATOM 924 C CA . ALA A 1 118 ? -12.049 -1.536 11.550 1.00 93.06 118 ALA A CA 1
ATOM 925 C C . ALA A 1 118 ? -12.759 -2.661 10.767 1.00 93.06 118 ALA A C 1
ATOM 927 O O . ALA A 1 118 ? -13.273 -2.433 9.674 1.00 93.06 118 ALA A O 1
ATOM 928 N N . ALA A 1 119 ? -12.841 -3.866 11.339 1.00 92.19 119 ALA A N 1
ATOM 929 C CA . ALA A 1 119 ? -13.574 -4.974 10.731 1.00 92.19 119 ALA A CA 1
ATOM 930 C C . ALA A 1 119 ? -15.080 -4.675 10.614 1.00 92.19 119 ALA A C 1
ATOM 932 O O . ALA A 1 119 ? -15.657 -4.888 9.551 1.00 92.19 119 ALA A O 1
ATOM 933 N N . GLU A 1 120 ? -15.696 -4.118 11.658 1.00 93.81 120 GLU A N 1
ATOM 934 C CA . GLU A 1 120 ? -17.111 -3.725 11.662 1.00 93.81 120 GLU A CA 1
ATOM 935 C C . GLU A 1 120 ? -17.413 -2.644 10.611 1.00 93.81 120 GLU A C 1
ATOM 937 O O . GLU A 1 120 ? -18.397 -2.739 9.870 1.00 93.81 120 GLU A O 1
ATOM 942 N N . MET A 1 121 ? -16.528 -1.651 10.464 1.00 92.56 121 MET A N 1
ATOM 943 C CA . MET A 1 121 ? -16.619 -0.653 9.392 1.00 92.56 121 MET A CA 1
ATOM 944 C C . MET A 1 121 ? -16.659 -1.337 8.016 1.00 92.56 121 MET A C 1
ATOM 946 O O . MET A 1 121 ? -17.537 -1.046 7.205 1.00 92.56 121 MET A O 1
ATOM 950 N N . MET A 1 122 ? -15.791 -2.321 7.769 1.00 92.25 122 MET A N 1
ATOM 951 C CA . MET A 1 122 ? -15.820 -3.078 6.514 1.00 92.25 122 MET A CA 1
ATOM 952 C C . MET A 1 122 ? -17.084 -3.918 6.333 1.00 92.25 122 MET A C 1
ATOM 954 O O . MET A 1 122 ? -17.641 -3.975 5.235 1.00 92.25 122 MET A O 1
ATOM 958 N N . GLU A 1 123 ? -17.565 -4.568 7.387 1.00 91.81 123 GLU A N 1
ATOM 959 C CA . GLU A 1 123 ? -18.776 -5.391 7.335 1.00 91.81 123 GLU A CA 1
ATOM 960 C C . GLU A 1 123 ? -20.038 -4.559 7.082 1.00 91.81 123 GLU A C 1
ATOM 962 O O . GLU A 1 123 ? -20.927 -5.004 6.356 1.00 91.81 123 GLU A O 1
ATOM 967 N N . SER A 1 124 ? -20.072 -3.317 7.571 1.00 92.00 124 SER A N 1
ATOM 968 C CA . SER A 1 124 ? -21.139 -2.348 7.286 1.00 92.00 124 SER A CA 1
ATOM 969 C C . SER A 1 124 ? -21.085 -1.739 5.874 1.00 92.00 124 SER A C 1
ATOM 971 O O . SER A 1 124 ? -22.003 -1.019 5.478 1.00 92.00 124 SER A O 1
ATOM 973 N N . GLY A 1 125 ? -20.059 -2.069 5.080 1.00 89.81 125 GLY A N 1
ATOM 974 C CA . GLY A 1 125 ? -19.924 -1.652 3.681 1.00 89.81 125 GLY A CA 1
ATOM 975 C C . GLY A 1 125 ? -18.908 -0.539 3.429 1.00 89.81 125 GLY A C 1
ATOM 976 O O . GLY A 1 125 ? -18.760 -0.106 2.286 1.00 89.81 125 GLY A O 1
ATOM 977 N N . GLN A 1 126 ? -18.191 -0.076 4.455 1.00 91.19 126 GLN A N 1
ATOM 978 C CA . GLN A 1 126 ? -17.166 0.953 4.305 1.00 91.19 126 GLN A CA 1
ATOM 979 C C . GLN A 1 126 ? -15.848 0.349 3.803 1.00 91.19 126 GLN A C 1
ATOM 981 O O . GLN A 1 126 ? -15.314 -0.586 4.390 1.00 91.19 126 GLN A O 1
ATOM 986 N N . SER A 1 127 ? -15.287 0.897 2.728 1.00 91.38 127 SER A N 1
ATOM 987 C CA . SER A 1 127 ? -13.920 0.554 2.314 1.00 91.38 127 SER A CA 1
ATOM 988 C C . SER A 1 127 ? -12.896 1.300 3.170 1.00 91.38 127 SER A C 1
ATOM 990 O O . SER A 1 127 ? -13.123 2.462 3.530 1.00 91.38 127 SER A O 1
ATOM 992 N N . LEU A 1 128 ? -11.779 0.634 3.467 1.00 89.00 128 LEU A N 1
ATOM 993 C CA . LEU A 1 128 ? -10.664 1.137 4.279 1.00 89.00 128 LEU A CA 1
ATOM 994 C C . LEU A 1 128 ? -9.343 1.066 3.507 1.00 89.00 128 LEU A C 1
ATOM 996 O O . LEU A 1 128 ? -9.173 0.082 2.746 1.00 89.00 128 LEU A O 1
#

Nearest PDB structures (foldseek):
  1dpg-assembly1_B  TM=4.624E-01  e=7.904E-02  Leuconostoc mesenteroides
  9b6i-assembly1_A  TM=4.848E-01  e=7.332E-01  Parus major
  3mil-assembly1_B  TM=3.979E-01  e=8.924E-01  Saccharomyces cerevisiae
  8tnf-assembly1_E  TM=4.752E-01  e=1.959E+00  Paracoccus onubensis
  8bdc-assembly1_A  TM=5.558E-01  e=3.098E+00  Homo sapiens

Mean predicted aligned error: 5.24 Å

Sequence (128 aa):
MGRGRATIGLYNSYDQNFREPHRRVIARAGDLAMAFDMNLVLFGFPIPEETRTPVEVAEWIAGTTSIGRHGDYFVDLAEKGRFQRFPYPSKGFPPQLGAPVLTTCRPDPSKQISVAQAAEMMESGQSL

pLDDT: mean 87.28, std 9.1, range [49.19, 95.31]

Secondary structure (DSSP, 8-state):
-PPP--EEEEE--S-SS--HHHHHHHHHHHHHHHHTT-EEEEES----TT--SHHHHHHHHHHT--SSGGGHHHHHHHHTT-EEEES--BTB--GGG-S-----SS--GGG---HHHHHHHHHTT---

Foldseek 3Di:
DDFAAEEAEDEPPDDLDDDPVNLVVLLVVLVVCLVPVHAYEYEAHNQDPVQDAQLSSQQVSLVVDPDDPSSVSSNVRRVVVRYYYDYHCPPDDDPVQFDDDDDDPDDDPVPDDDPVRVNVCRRVPTYD

Radius of gyration: 15.21 Å; Cα contacts (8 Å, |Δi|>4): 164; chains: 1; bounding box: 41×34×41 Å

Solvent-accessible surface area (backbone atoms only — not comparable to full-atom values): 7480 Å² total; per-residue (Å²): 130,65,68,29,51,50,45,51,74,47,70,59,84,80,65,82,61,73,45,71,68,59,52,54,52,51,49,56,50,25,48,51,18,58,75,68,74,33,25,41,36,40,26,41,62,54,67,66,80,86,47,82,46,54,44,52,44,28,47,57,54,17,77,72,48,91,67,66,80,54,32,50,53,35,32,54,34,18,73,71,68,36,41,51,76,46,65,65,62,87,88,54,77,66,71,92,54,35,54,88,80,84,91,62,100,77,64,57,80,93,75,62,77,54,73,68,55,55,50,49,42,20,62,74,35,42,34,44

=== Feature glossary ===
The record interleaves many kinds of information about one protein. Here is each kind framed as the question it answers.

Q: Are the domains correctly placed relative to each other?
A: Predicted aligned error is AlphaFold's pairwise confidence. Unlike pLDDT (per-residue), PAE is per-residue-pair and captures whether two parts of the structure are correctly placed relative to each other. Units are ångströms of expected positional error.

Q: Which residues are in helices, strands, or loops?
A: Eight-state secondary structure (DSSP): H is the canonical α-helix, G the tighter 3₁₀-helix, I the wider π-helix; E/B are β-structure, T and S are turns and bends, and '-' is everything else. DSSP derives these from the pattern of main-chain N–H···O=C hydrogen bonds, not from the sequence.

Q: What if only a Cα trace is available?
A: P-SEA three-state annotation labels each residue as helix, strand, or coil based purely on the geometry of the Cα trace. It serves as a fallback when the full backbone (and thus DSSP) is unavailable.

Q: What are the backbone torsion angles?
A: φ (phi) and ψ (psi) are the two rotatable backbone dihedrals per residue: φ is the C(i-1)–N–Cα–C torsion, ψ is the N–Cα–C–N(i+1) torsion, both in degrees on (−180°, 180°]. α-helical residues cluster near (−60°, −45°); β-strand residues near (−120°, +130°). A Ramachandran plot is simply a scatter of (φ, ψ) for every residue.

Q: What known structures does this most resemble?
A: Structural nearest neighbors (via Foldseek easy-search vs the PDB). Reported per hit: target PDB id, E-value, and alignment TM-score. A TM-score above ~0.5 is the conventional threshold for 'same fold'.

Q: What family and function is it annotated with?
A: Database cross-references. InterPro integrates a dozen domain/family signature databases into unified entries with residue-range hits. GO terms attach function/process/location labels with evidence codes. CATH codes position the fold in a four-level structural taxonomy. Organism is the NCBI-taxonomy species name.

Q: Which residues are buried vs exposed?
A: Solvent accessibility: the surface area of each residue that a 1.4 Å water probe can touch, in Å². When only backbone atoms are present the absolute values are lower than full-atom SASA (side chains contribute most of the area) and are flagged as backbone-only.

Q: What do the diagnostic plots show?
A: Three diagnostic plots accompany the record. The Cα contact map visualizes the tertiary structure as a 2D adjacency matrix (8 Å cutoff, sequence-local contacts suppressed). The Ramachandran plot shows the distribution of backbone (φ, ψ) torsions, with points in the α and β basins reflecting secondary structure content. The PAE plot shows AlphaFold's inter-residue confidence as a color matrix.

Q: What is the amino-acid chain?
A: The amino-acid sequence is the protein's primary structure: the linear order of residues from the N-terminus to the C-terminus, written in one-letter code. Everything else here — the 3D coordinates, the secondary structure, the domain annotations — is ultimately a consequence of this string.

Q: What do the rendered images show?
A: The six renders are orthographic views along the three Cartesian axes in both directions. Representation (cartoon, sticks, or surface) and color scheme (sequence-rainbow or by-chain) vary across proteins so the training set covers all the common visualization conventions.

Q: Where is each backbone atom in 3D?
A: The mmCIF table is the protein's shape written out atom by atom. For each backbone N, Cα, C, and carbonyl O, it records an (x, y, z) coordinate triple in Å plus the residue type, chain letter, and residue number.

Q: How mobile is each atom in the crystal?
A: For experimental (PDB) structures, the B-factor (temperature factor) quantifies the positional spread of each atom in the crystal — a combination of thermal vibration and static disorder — in units of Å². High B-factors mark flexible loops or poorly resolved regions; low B-factors mark the rigid, well-ordered core.

Q: How big and how compact is the whole molecule?
A: Three whole-structure scalars: the radius of gyration (RMS distance of Cα from centroid, in Å), the count of Cα–Cα contacts (pairs closer than 8 Å and separated by more than four residues in sequence — i.e. tertiary, not local, contacts), and the bounding-box dimensions. Together they distinguish compact globular folds from extended fibres or disordered chains.

Q: What does the local fold look like, residue by residue?
A: A 3Di character summarizes, for each residue, the relative orientation of the Cα frame of its nearest spatial neighbor. Because it encodes fold topology rather than chemistry, 3Di alignments detect remote structural similarity that sequence alignment misses.

Q: How confident is the AlphaFold model at each residue?
A: For AlphaFold models, the B-factor field carries pLDDT — the model's own estimate of local accuracy on a 0–100 scale. Regions with pLDDT<50 should be treated as essentially unmodeled; they often correspond to intrinsically disordered segments.